Protein AF-A0A353B913-F1 (afdb_monomer)

Mean predicted aligned error: 11.04 Å

Foldseek 3Di:
DDDPPPPPPPPPPFQQWKWKDWVVQIDIDRHNAQLVVNLVSVCVLCVVVLCLLLDPVDDLVNSLVVLVVSCVVPTHQWMAMDRPDPPDRVRHIGGPVVSSVVNSVVSNVVSVVCVVVVHRPDPDDPPPPPPPPDDDDDD

Sequence (139 aa):
MRAANRITHYTEDKMPKFYASCGSQNLVVAADTAEQAAMRLIDELLAAHVWIYEDALLRDQDRRDHLILEALMHLDTTVSVSERGNGHYEAGLFGVPELLDHWHRLMSAVSKALSSAGLPNDRALPDANDVSQQPPEPR

Solvent-accessible surface area (backbone atoms only — not comparable to full-atom values): 8482 Å² total; per-residue (Å²): 139,80,85,80,81,77,74,77,78,77,67,83,71,75,54,50,57,33,24,23,34,30,74,94,46,75,42,78,40,69,28,93,43,51,66,54,32,44,49,50,46,52,50,63,74,45,54,88,57,54,64,56,68,67,42,85,86,54,50,74,65,57,46,50,51,51,52,52,54,50,39,72,75,73,43,45,74,42,33,32,18,9,70,88,40,81,97,47,46,89,56,34,77,43,53,37,69,61,49,49,53,51,51,51,53,50,51,56,49,50,43,51,51,33,54,75,68,73,42,81,80,74,80,72,70,79,66,88,73,80,68,83,72,77,78,84,79,87,131

pLDDT: mean 83.28, std 19.43, range [37.34, 98.12]

Structure (mmCIF, N/CA/C/O backbone):
data_AF-A0A353B913-F1
#
_entry.id   AF-A0A353B913-F1
#
loop_
_atom_site.group_PDB
_atom_site.id
_atom_site.type_symbol
_atom_site.label_atom_id
_atom_site.label_alt_id
_atom_site.label_comp_id
_atom_site.label_asym_id
_atom_site.label_entity_id
_atom_site.label_seq_id
_atom_site.pdbx_PDB_ins_code
_atom_site.Cartn_x
_atom_site.Cartn_y
_atom_site.Cartn_z
_atom_site.occupancy
_atom_site.B_iso_or_equiv
_atom_site.auth_seq_id
_atom_site.auth_comp_id
_atom_site.auth_asym_id
_atom_site.auth_atom_id
_atom_site.pdbx_PDB_model_num
ATOM 1 N N . MET A 1 1 ? 13.189 -40.498 39.136 1.00 40.12 1 MET A N 1
ATOM 2 C CA . MET A 1 1 ? 13.612 -39.655 37.996 1.00 40.12 1 MET A CA 1
ATOM 3 C C . MET A 1 1 ? 12.509 -39.683 36.943 1.00 40.12 1 MET A C 1
ATOM 5 O O . MET A 1 1 ? 12.429 -40.633 36.182 1.00 40.12 1 MET A O 1
ATOM 9 N N . ARG A 1 2 ? 11.584 -38.715 36.977 1.00 37.34 2 ARG A N 1
ATOM 10 C CA . ARG A 1 2 ? 10.532 -38.546 35.961 1.00 37.34 2 ARG A CA 1
ATOM 11 C C . ARG A 1 2 ? 10.931 -37.359 35.093 1.00 37.34 2 ARG A C 1
ATOM 13 O O . ARG A 1 2 ? 11.023 -36.248 35.605 1.00 37.34 2 ARG A O 1
ATOM 20 N N . ALA A 1 3 ? 11.203 -37.614 33.818 1.00 40.12 3 ALA A N 1
ATOM 21 C CA . ALA A 1 3 ? 11.357 -36.568 32.821 1.00 40.12 3 ALA A CA 1
ATOM 22 C C . ALA A 1 3 ? 9.982 -35.924 32.602 1.00 40.12 3 ALA A C 1
ATOM 24 O O . ALA A 1 3 ? 9.033 -36.591 32.188 1.00 40.12 3 ALA A O 1
ATOM 25 N N . ALA A 1 4 ? 9.858 -34.649 32.964 1.00 42.75 4 ALA A N 1
ATOM 26 C CA . ALA A 1 4 ? 8.672 -33.858 32.690 1.00 42.75 4 ALA A CA 1
ATOM 27 C C . ALA A 1 4 ? 8.640 -33.555 31.189 1.00 42.75 4 ALA A C 1
ATOM 29 O O . ALA A 1 4 ? 9.419 -32.749 30.685 1.00 42.75 4 ALA A O 1
ATOM 30 N N . ASN A 1 5 ? 7.747 -34.244 30.486 1.00 42.03 5 ASN A N 1
ATOM 31 C CA . ASN A 1 5 ? 7.407 -33.966 29.103 1.00 42.03 5 ASN A CA 1
ATOM 32 C C . ASN A 1 5 ? 6.629 -32.640 29.074 1.00 42.03 5 ASN A C 1
ATOM 34 O O . ASN A 1 5 ? 5.424 -32.612 29.326 1.00 42.03 5 ASN A O 1
ATOM 38 N N . ARG A 1 6 ? 7.332 -31.521 28.872 1.00 41.78 6 ARG A N 1
ATOM 39 C CA . ARG A 1 6 ? 6.704 -30.213 28.668 1.00 41.78 6 ARG A CA 1
ATOM 40 C C . ARG A 1 6 ? 6.207 -30.178 27.227 1.00 41.78 6 ARG A C 1
ATOM 42 O O . ARG A 1 6 ? 6.929 -29.777 26.324 1.00 41.78 6 ARG A O 1
ATOM 49 N N . ILE A 1 7 ? 4.984 -30.658 27.034 1.00 49.31 7 ILE A N 1
ATOM 50 C CA . ILE A 1 7 ? 4.221 -30.445 25.808 1.00 49.31 7 ILE A CA 1
ATOM 51 C C . ILE A 1 7 ? 4.005 -28.934 25.716 1.00 49.31 7 ILE A C 1
ATOM 53 O O . ILE A 1 7 ? 3.250 -28.355 26.496 1.00 49.31 7 ILE A O 1
ATOM 57 N N . THR A 1 8 ? 4.739 -28.282 24.819 1.00 46.44 8 THR A N 1
ATOM 58 C CA . THR A 1 8 ? 4.452 -26.913 24.404 1.00 46.44 8 THR A CA 1
ATOM 59 C C . THR A 1 8 ? 3.077 -26.956 23.754 1.00 46.44 8 THR A C 1
ATOM 61 O O . THR A 1 8 ? 2.929 -27.455 22.641 1.00 46.44 8 THR A O 1
ATOM 64 N N . HIS A 1 9 ? 2.052 -26.512 24.479 1.00 44.12 9 HIS A N 1
ATOM 65 C CA . HIS A 1 9 ? 0.783 -26.156 23.868 1.00 44.12 9 HIS A CA 1
ATOM 66 C C . HIS A 1 9 ? 1.096 -25.063 22.845 1.00 44.12 9 HIS A C 1
ATOM 68 O O . HIS A 1 9 ? 1.373 -23.927 23.220 1.00 44.12 9 HIS A O 1
ATOM 74 N N . TYR A 1 10 ? 1.134 -25.434 21.565 1.00 45.62 10 TYR A N 1
ATOM 75 C CA . TYR A 1 10 ? 1.019 -24.492 20.464 1.00 45.62 10 TYR A CA 1
ATOM 76 C C . TYR A 1 10 ? -0.399 -23.942 20.599 1.00 45.62 10 TYR A C 1
ATOM 78 O O . TYR A 1 10 ? -1.372 -24.595 20.225 1.00 45.62 10 TYR A O 1
ATOM 86 N N . THR A 1 11 ? -0.544 -22.811 21.281 1.00 52.41 11 THR A N 1
ATOM 87 C CA . THR A 1 11 ? -1.727 -21.984 21.099 1.00 52.41 11 THR A CA 1
ATOM 88 C C . THR A 1 11 ? -1.817 -21.739 19.599 1.00 52.41 11 THR A C 1
ATOM 90 O O . THR A 1 11 ? -0.873 -21.223 19.004 1.00 52.41 11 THR A O 1
ATOM 93 N N . GLU A 1 12 ? -2.923 -22.140 18.972 1.00 51.94 12 GLU A N 1
ATOM 94 C CA . GLU A 1 12 ? -3.447 -21.383 17.839 1.00 51.94 12 GLU A CA 1
ATOM 95 C C . GLU A 1 12 ? -3.633 -19.959 18.362 1.00 51.94 12 GLU A C 1
ATOM 97 O O . GLU A 1 12 ? -4.674 -19.607 18.918 1.00 51.94 12 GLU A O 1
ATOM 102 N N . ASP A 1 13 ? -2.550 -19.188 18.321 1.00 56.69 13 ASP A N 1
ATOM 103 C CA . ASP A 1 13 ? -2.534 -17.784 18.662 1.00 56.69 13 ASP A CA 1
ATOM 104 C C . ASP A 1 13 ? -3.367 -17.136 17.562 1.00 56.69 13 ASP A C 1
ATOM 106 O O . ASP A 1 13 ? -2.937 -17.003 16.415 1.00 56.69 13 ASP A O 1
ATOM 110 N N . LYS A 1 14 ? -4.655 -16.930 17.855 1.00 72.06 14 LYS A N 1
ATOM 111 C CA . LYS A 1 14 ? -5.595 -16.325 16.919 1.00 72.06 14 LYS A CA 1
ATOM 112 C C . LYS A 1 14 ? -5.081 -14.921 16.652 1.00 72.06 14 LYS A C 1
ATOM 114 O O . LYS A 1 14 ? -5.311 -14.030 17.467 1.00 72.06 14 LYS A O 1
ATOM 119 N N . MET A 1 15 ? -4.398 -14.756 15.521 1.00 82.12 15 MET A N 1
ATOM 120 C CA . MET A 1 15 ? -3.959 -13.454 15.036 1.00 82.12 15 MET A CA 1
ATOM 121 C C . MET A 1 15 ? -5.123 -12.459 15.166 1.00 82.12 15 MET A C 1
ATOM 123 O O . MET A 1 15 ? -6.246 -12.786 14.746 1.00 82.12 15 MET A O 1
ATOM 127 N N . PRO A 1 16 ? -4.901 -11.289 15.789 1.00 90.62 16 PRO A N 1
ATOM 128 C CA . PRO A 1 16 ? -5.959 -10.324 16.007 1.00 90.62 16 PRO A CA 1
ATOM 129 C C . PRO A 1 16 ? -6.594 -9.897 14.684 1.00 90.62 16 PRO A C 1
ATOM 131 O O . PRO A 1 16 ? -5.954 -9.798 13.636 1.00 90.62 16 PRO A O 1
ATOM 134 N N . LYS A 1 17 ? -7.908 -9.681 14.739 1.00 94.69 17 LYS A N 1
ATOM 135 C CA . LYS A 1 17 ? -8.698 -9.230 13.599 1.00 94.69 17 LYS A CA 1
ATOM 136 C C . LYS A 1 17 ? -8.663 -7.707 13.548 1.00 94.69 17 LYS A C 1
ATOM 138 O O . LYS A 1 17 ? -9.097 -7.057 14.495 1.00 94.69 17 LYS A O 1
ATOM 143 N N . PHE A 1 18 ? -8.240 -7.168 12.415 1.00 96.94 18 PHE A N 1
ATOM 144 C CA . PHE A 1 18 ? -8.213 -5.742 12.135 1.00 96.94 18 PHE A CA 1
ATOM 145 C C . PHE A 1 18 ? -9.172 -5.370 11.007 1.00 96.94 18 PHE A C 1
ATOM 147 O O . PHE A 1 18 ? -9.489 -6.166 10.120 1.00 96.94 18 PHE A O 1
ATOM 154 N N . TYR A 1 19 ? -9.602 -4.120 11.054 1.00 97.38 19 TYR A N 1
ATOM 155 C CA . TYR A 1 19 ? -10.411 -3.427 10.070 1.00 97.38 19 TYR A CA 1
ATOM 156 C C . TYR A 1 19 ? -9.570 -2.258 9.560 1.00 97.38 19 TYR A C 1
ATOM 158 O O . TYR A 1 19 ? -9.347 -1.300 10.300 1.00 97.38 19 TYR A O 1
ATOM 166 N N . ALA A 1 20 ? -9.050 -2.366 8.342 1.00 97.12 20 ALA A N 1
ATOM 167 C CA . ALA A 1 20 ? -8.242 -1.338 7.700 1.00 97.12 20 ALA A CA 1
ATOM 168 C C . ALA A 1 20 ? -9.077 -0.615 6.640 1.00 97.12 20 ALA A C 1
ATOM 170 O O . ALA A 1 20 ? -9.776 -1.261 5.858 1.00 97.12 20 ALA A O 1
ATOM 171 N N . SER A 1 21 ? -8.997 0.711 6.590 1.00 97.00 21 SER A N 1
ATOM 172 C CA . SER A 1 21 ? -9.732 1.513 5.613 1.00 97.00 21 SER A CA 1
ATOM 173 C C . SER A 1 21 ? -8.920 2.686 5.082 1.00 97.00 21 SER A C 1
ATOM 175 O O . SER A 1 21 ? -8.145 3.296 5.815 1.00 97.00 21 SER A O 1
ATOM 177 N N . CYS A 1 22 ? -9.127 3.012 3.808 1.00 96.06 22 CYS A N 1
ATOM 178 C CA . CYS A 1 22 ? -8.519 4.140 3.107 1.00 96.06 22 CYS A CA 1
ATOM 179 C C . CYS A 1 22 ? -9.563 4.722 2.145 1.00 96.06 22 CYS A C 1
ATOM 181 O O . CYS A 1 22 ? -9.909 4.088 1.147 1.00 96.06 22 CYS A O 1
ATOM 183 N N . GLY A 1 23 ? -10.137 5.881 2.476 1.00 90.88 23 GLY A N 1
ATOM 184 C CA . GLY A 1 23 ? -11.286 6.428 1.752 1.00 90.88 23 GLY A CA 1
ATOM 185 C C . GLY A 1 23 ? -12.461 5.450 1.698 1.00 90.88 23 GLY A C 1
ATOM 186 O O . GLY A 1 23 ? -12.988 5.022 2.726 1.00 90.88 23 GLY A O 1
ATOM 187 N N . SER A 1 24 ? -12.881 5.083 0.487 1.00 91.50 24 SER A N 1
ATOM 188 C CA . SER A 1 24 ? -13.951 4.103 0.251 1.00 91.50 24 SER A CA 1
ATOM 189 C C . SER A 1 24 ? -13.491 2.642 0.341 1.00 91.50 24 SER A C 1
ATOM 191 O O . SER A 1 24 ? -14.332 1.739 0.383 1.00 91.50 24 SER A O 1
ATOM 193 N N . GLN A 1 25 ? -12.180 2.394 0.395 1.00 94.31 25 GLN A N 1
ATOM 194 C CA . GLN A 1 25 ? -11.596 1.056 0.415 1.00 94.31 25 GLN A CA 1
ATOM 195 C C . GLN A 1 25 ? -11.557 0.501 1.835 1.00 94.31 25 GLN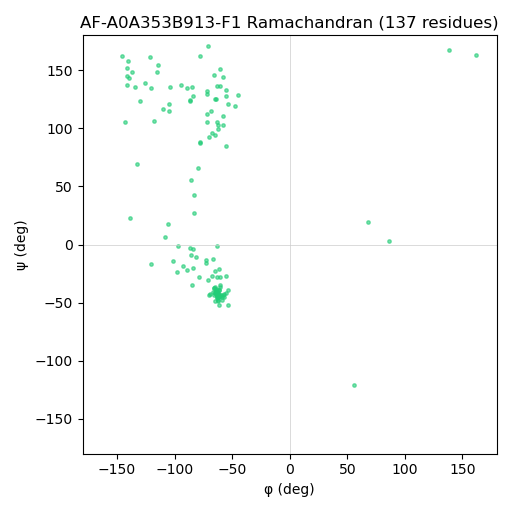 A C 1
ATOM 197 O O . GLN A 1 25 ? -11.185 1.204 2.775 1.00 94.31 25 GLN A O 1
ATOM 202 N N . ASN A 1 26 ? -11.935 -0.767 1.999 1.00 95.81 26 ASN A N 1
ATOM 203 C CA . ASN A 1 26 ? -11.997 -1.428 3.299 1.00 95.81 26 ASN A CA 1
ATOM 204 C C . ASN A 1 26 ? -11.512 -2.874 3.191 1.00 95.81 26 ASN A C 1
ATOM 206 O O . ASN A 1 26 ? -11.918 -3.600 2.287 1.00 95.81 26 ASN A O 1
ATOM 210 N N . LEU A 1 27 ? -10.717 -3.310 4.164 1.00 96.19 27 LEU A N 1
ATOM 211 C CA . LEU A 1 27 ? -10.234 -4.678 4.286 1.00 96.19 27 LEU A CA 1
ATOM 212 C C . LEU A 1 27 ? -10.376 -5.152 5.731 1.00 96.19 27 LEU A C 1
ATOM 214 O O . LEU A 1 27 ? -10.022 -4.452 6.678 1.00 96.19 27 LEU A O 1
ATOM 218 N N . VAL A 1 28 ? -10.862 -6.378 5.893 1.00 96.62 28 VAL A N 1
ATOM 219 C CA . VAL A 1 28 ? -10.906 -7.064 7.183 1.00 96.62 28 VAL A CA 1
ATOM 220 C C . VAL A 1 28 ? -9.890 -8.192 7.149 1.00 96.62 28 VAL A C 1
ATOM 222 O O . VAL A 1 28 ? -10.031 -9.120 6.356 1.00 96.62 28 VAL A O 1
ATOM 225 N N . VAL A 1 29 ? -8.870 -8.119 7.999 1.00 95.44 29 VAL A N 1
ATOM 226 C CA . VAL A 1 29 ? -7.695 -8.993 7.912 1.00 95.44 29 VAL A CA 1
ATOM 227 C C . VAL A 1 29 ? -7.240 -9.452 9.291 1.00 95.44 29 VAL A C 1
ATOM 229 O O . VAL A 1 29 ? -7.315 -8.703 10.262 1.00 95.44 29 VAL A O 1
ATOM 232 N N . ALA A 1 30 ? -6.785 -10.699 9.385 1.00 95.00 30 ALA A N 1
ATOM 233 C CA . ALA A 1 30 ? -6.053 -11.178 10.550 1.00 95.00 30 ALA A CA 1
ATOM 234 C C . ALA A 1 30 ? -4.566 -10.843 10.364 1.00 95.00 30 ALA A C 1
ATOM 236 O O . ALA A 1 30 ? -3.978 -11.212 9.347 1.00 95.00 30 ALA A O 1
ATOM 237 N N . ALA A 1 31 ? -3.979 -10.119 11.311 1.00 94.88 31 ALA A N 1
ATOM 238 C CA . ALA A 1 31 ? -2.584 -9.687 11.256 1.00 94.88 31 ALA A CA 1
ATOM 239 C C . ALA A 1 31 ? -1.986 -9.661 12.666 1.00 94.88 31 ALA A C 1
ATOM 241 O O . ALA A 1 31 ? -2.734 -9.647 13.637 1.00 94.88 31 ALA A O 1
ATOM 242 N N . ASP A 1 32 ? -0.660 -9.640 12.793 1.00 94.25 32 ASP A N 1
ATOM 243 C CA . ASP A 1 32 ? -0.019 -9.560 14.114 1.00 94.25 32 ASP A CA 1
ATOM 244 C C . ASP A 1 32 ? -0.044 -8.128 14.661 1.00 94.25 32 ASP A C 1
ATOM 246 O O . ASP A 1 32 ? -0.042 -7.910 15.872 1.00 94.25 32 ASP A O 1
ATOM 250 N N . THR A 1 33 ? -0.057 -7.135 13.765 1.00 95.81 33 THR A N 1
ATOM 251 C CA . THR A 1 33 ? -0.034 -5.711 14.112 1.00 95.81 33 THR A CA 1
ATOM 252 C C . THR A 1 33 ? -0.945 -4.887 13.202 1.00 95.81 33 THR A C 1
ATOM 254 O O . THR A 1 33 ? -1.226 -5.260 12.060 1.00 95.81 33 THR A O 1
ATOM 257 N N . ALA A 1 34 ? -1.351 -3.710 13.684 1.00 96.44 34 ALA A N 1
ATOM 258 C CA . ALA A 1 34 ? -2.113 -2.747 12.892 1.00 96.44 34 ALA A CA 1
ATOM 259 C C . ALA A 1 34 ? -1.345 -2.275 11.642 1.00 96.44 34 ALA A C 1
ATOM 261 O O . ALA A 1 34 ? -1.943 -2.084 10.587 1.00 96.44 34 ALA A O 1
ATOM 262 N N . GLU A 1 35 ? -0.017 -2.148 11.731 1.00 97.00 35 GLU A N 1
ATOM 263 C CA . GLU A 1 35 ? 0.831 -1.789 10.587 1.00 97.00 35 GLU A CA 1
ATOM 264 C C . GLU A 1 35 ? 0.807 -2.875 9.505 1.00 97.00 35 GLU A C 1
ATOM 266 O O . GLU A 1 35 ? 0.677 -2.564 8.322 1.00 97.00 35 GLU A O 1
ATOM 271 N N . GLN A 1 36 ? 0.860 -4.155 9.891 1.00 97.19 36 GLN A N 1
ATOM 272 C CA . GLN A 1 36 ? 0.704 -5.255 8.937 1.00 97.19 36 GLN A CA 1
ATOM 273 C C . GLN A 1 36 ? -0.685 -5.242 8.289 1.00 97.19 36 GLN A C 1
ATOM 275 O O . GLN A 1 36 ? -0.792 -5.479 7.088 1.00 97.19 36 GLN A O 1
ATOM 280 N N . ALA A 1 37 ? -1.743 -4.943 9.049 1.00 97.44 37 ALA A N 1
ATOM 281 C CA . ALA A 1 37 ? -3.088 -4.805 8.495 1.00 97.44 37 ALA A CA 1
ATOM 282 C C . ALA A 1 37 ? -3.180 -3.643 7.488 1.00 97.44 37 ALA A C 1
ATOM 284 O O . ALA A 1 37 ? -3.765 -3.807 6.417 1.00 97.44 37 ALA A O 1
ATOM 285 N N . ALA A 1 38 ? -2.551 -2.501 7.786 1.00 97.88 38 ALA A N 1
ATOM 286 C CA . ALA A 1 38 ? -2.465 -1.371 6.863 1.00 97.88 38 ALA A CA 1
ATOM 287 C C . ALA A 1 38 ? -1.682 -1.730 5.591 1.00 97.88 38 ALA A C 1
ATOM 289 O O . ALA A 1 38 ? -2.150 -1.474 4.484 1.00 97.88 38 ALA A O 1
ATOM 290 N N . MET A 1 39 ? -0.529 -2.391 5.734 1.00 98.12 39 MET A N 1
ATOM 291 C CA . MET A 1 39 ? 0.269 -2.868 4.602 1.00 98.12 39 MET A CA 1
ATOM 292 C C . MET A 1 39 ? -0.505 -3.870 3.739 1.00 98.12 39 MET A C 1
ATOM 294 O O . MET A 1 39 ? -0.396 -3.837 2.519 1.00 98.12 39 MET A O 1
ATOM 298 N N . ARG A 1 40 ? -1.325 -4.736 4.348 1.00 97.62 40 ARG A N 1
ATOM 299 C CA . ARG A 1 40 ? -2.187 -5.678 3.619 1.00 97.62 40 ARG A CA 1
ATOM 300 C C . ARG A 1 40 ? -3.275 -4.989 2.810 1.00 97.62 40 ARG A C 1
ATOM 302 O O . ARG A 1 40 ? -3.555 -5.439 1.708 1.00 97.62 40 ARG A O 1
ATOM 309 N N . LEU A 1 41 ? -3.855 -3.904 3.323 1.00 97.50 41 LEU A N 1
ATOM 310 C CA . LEU A 1 41 ? -4.781 -3.091 2.534 1.00 97.50 41 LEU A CA 1
ATOM 311 C C . LEU A 1 41 ? -4.070 -2.492 1.313 1.00 97.50 41 LEU A C 1
ATOM 313 O O . LEU A 1 41 ? -4.605 -2.558 0.213 1.00 97.50 41 LEU A O 1
ATOM 317 N N . ILE A 1 42 ? -2.864 -1.946 1.491 1.00 97.88 42 ILE A N 1
ATOM 318 C CA . ILE A 1 42 ? -2.077 -1.384 0.383 1.00 97.88 42 ILE A CA 1
ATOM 319 C C . ILE A 1 42 ? -1.698 -2.457 -0.643 1.00 97.88 42 ILE A C 1
ATOM 321 O O . ILE A 1 42 ? -1.825 -2.213 -1.838 1.00 97.88 42 ILE A O 1
ATOM 325 N N . ASP A 1 43 ? -1.295 -3.646 -0.192 1.00 96.88 43 ASP A N 1
ATOM 326 C CA . ASP A 1 43 ? -0.982 -4.776 -1.072 1.00 96.88 43 ASP A CA 1
ATOM 327 C C . ASP A 1 43 ? -2.181 -5.185 -1.936 1.00 96.88 43 ASP A C 1
ATOM 329 O O . ASP A 1 43 ? -2.035 -5.340 -3.145 1.00 96.88 43 ASP A O 1
ATOM 333 N N . GLU A 1 44 ? -3.377 -5.275 -1.346 1.00 96.06 44 GLU A N 1
ATOM 334 C CA . GLU A 1 44 ? -4.608 -5.602 -2.075 1.00 96.06 44 GLU A CA 1
ATOM 335 C C . GLU A 1 44 ? -4.949 -4.532 -3.124 1.00 96.06 44 GLU A C 1
ATOM 337 O O . GLU A 1 44 ? -5.277 -4.850 -4.266 1.00 96.06 44 GLU A O 1
ATOM 342 N N . LEU A 1 45 ? -4.828 -3.252 -2.760 1.00 95.19 45 LEU A N 1
ATOM 343 C CA . LEU A 1 45 ? -5.158 -2.136 -3.650 1.00 95.19 45 LEU A CA 1
ATOM 344 C C . LEU A 1 45 ? -4.153 -1.974 -4.797 1.00 95.19 45 LEU A C 1
ATOM 346 O O . LEU A 1 45 ? -4.534 -1.553 -5.887 1.00 95.19 45 LEU A O 1
ATOM 350 N N . LEU A 1 46 ? -2.886 -2.328 -4.575 1.00 95.69 46 LEU A N 1
ATOM 351 C CA . LEU A 1 46 ? -1.8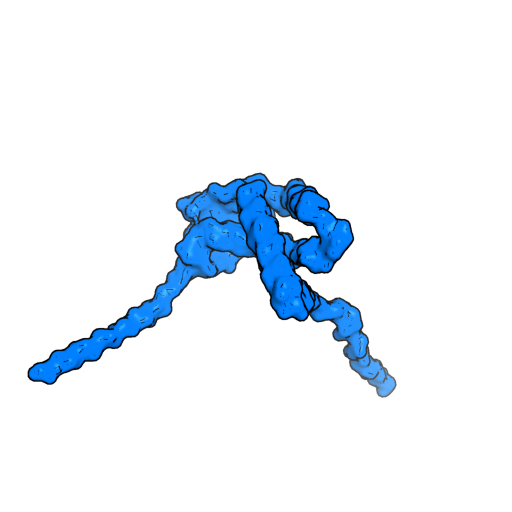23 -2.223 -5.577 1.00 95.69 46 LEU A CA 1
ATOM 35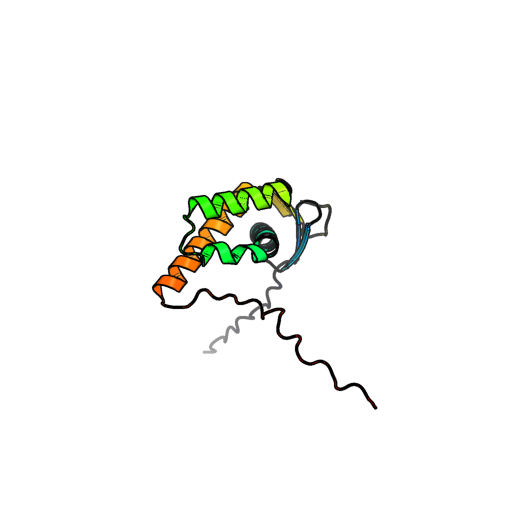2 C C . LEU A 1 46 ? -1.548 -3.534 -6.323 1.00 95.69 46 LEU A C 1
ATOM 354 O O . LEU A 1 46 ? -0.722 -3.548 -7.238 1.00 95.69 46 LEU A O 1
ATOM 358 N N . ALA A 1 47 ? -2.252 -4.622 -5.996 1.00 93.81 47 ALA A N 1
ATOM 359 C CA . ALA A 1 47 ? -2.071 -5.932 -6.622 1.00 93.81 47 ALA A CA 1
ATOM 360 C C . ALA A 1 47 ? -2.184 -5.873 -8.156 1.00 93.81 47 ALA A C 1
ATOM 362 O O . ALA A 1 47 ? -1.389 -6.490 -8.867 1.00 93.81 47 ALA A O 1
ATOM 363 N N . ALA A 1 48 ? -3.114 -5.063 -8.673 1.00 92.38 48 ALA A N 1
ATOM 364 C CA . ALA A 1 48 ? -3.317 -4.856 -10.108 1.00 92.38 48 ALA A CA 1
ATOM 365 C C . ALA A 1 48 ? -2.144 -4.147 -10.814 1.00 92.38 48 ALA A C 1
ATOM 367 O O . ALA A 1 48 ? -2.085 -4.137 -12.041 1.00 92.38 48 ALA A O 1
ATOM 368 N N . HIS A 1 49 ? -1.202 -3.571 -10.064 1.00 94.69 49 HIS A N 1
ATOM 369 C CA . HIS A 1 49 ? -0.042 -2.844 -10.585 1.00 94.69 49 HIS A CA 1
ATOM 370 C C . HIS A 1 49 ? 1.276 -3.599 -10.390 1.00 94.69 49 HIS A C 1
ATOM 372 O O . HIS A 1 49 ? 2.335 -3.065 -10.704 1.00 94.69 49 HIS A O 1
ATOM 378 N N . VAL A 1 50 ? 1.248 -4.849 -9.913 1.00 93.62 50 VAL A N 1
ATOM 379 C CA . VAL A 1 50 ? 2.464 -5.659 -9.713 1.00 93.62 50 VAL A CA 1
ATOM 380 C C . VAL A 1 50 ? 3.235 -5.895 -11.021 1.00 93.62 50 VAL A C 1
ATOM 382 O O . VAL A 1 50 ? 4.464 -5.974 -10.994 1.00 93.62 50 VAL A O 1
ATOM 385 N N . TRP A 1 51 ? 2.551 -5.901 -12.168 1.00 91.81 51 TRP A N 1
ATOM 386 C CA . TRP A 1 51 ? 3.155 -6.092 -13.494 1.00 91.81 51 TRP A CA 1
ATOM 387 C C . TRP A 1 51 ? 4.289 -5.098 -13.809 1.00 91.81 51 TRP A C 1
ATOM 389 O O . TRP A 1 51 ? 5.221 -5.434 -14.540 1.00 91.81 51 TRP A O 1
ATOM 399 N N . ILE A 1 52 ? 4.283 -3.892 -13.220 1.00 94.75 52 ILE A N 1
ATOM 400 C CA . ILE A 1 52 ? 5.330 -2.880 -13.459 1.00 94.75 52 ILE A CA 1
ATOM 401 C C . ILE A 1 52 ? 6.724 -3.360 -13.021 1.00 94.75 52 ILE A C 1
ATOM 403 O O . ILE A 1 52 ? 7.740 -2.825 -13.468 1.00 94.75 52 ILE A O 1
ATOM 407 N N . TYR A 1 53 ? 6.790 -4.357 -12.131 1.00 93.69 53 TYR A N 1
ATOM 408 C CA . TYR A 1 53 ? 8.034 -4.950 -11.636 1.00 93.69 53 TYR A CA 1
ATOM 409 C C . TYR A 1 53 ? 8.591 -6.060 -12.527 1.00 93.69 53 TYR A C 1
ATOM 411 O O . TYR A 1 53 ? 9.711 -6.525 -12.288 1.00 93.69 53 TYR A O 1
ATOM 419 N N . GLU A 1 54 ? 7.820 -6.483 -13.523 1.00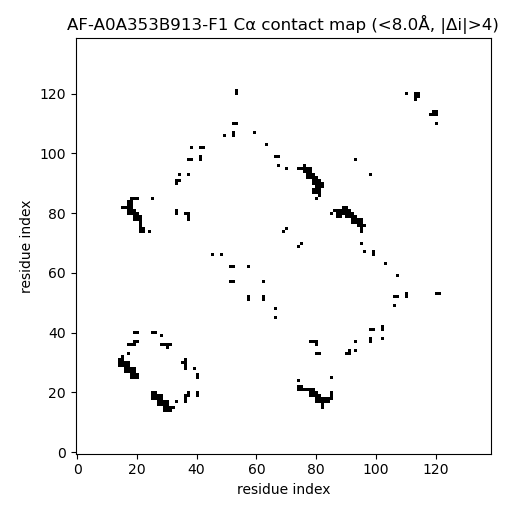 87.75 54 GLU A N 1
ATOM 420 C CA . GLU A 1 54 ? 8.193 -7.471 -14.534 1.00 87.75 54 GLU A CA 1
ATOM 421 C C . GLU A 1 54 ? 8.663 -6.786 -15.824 1.00 87.75 54 GLU A C 1
ATOM 423 O O . GLU A 1 54 ? 9.461 -7.344 -16.576 1.00 87.75 54 GLU A O 1
ATOM 428 N N . ASP A 1 55 ? 8.237 -5.541 -16.045 1.00 89.12 55 ASP A N 1
ATOM 429 C CA . ASP A 1 55 ? 8.650 -4.747 -17.195 1.00 89.12 55 ASP A CA 1
ATOM 430 C C . ASP A 1 55 ? 10.118 -4.295 -17.072 1.00 89.12 55 ASP A C 1
ATOM 432 O O . ASP A 1 55 ? 10.489 -3.476 -16.219 1.00 89.12 55 ASP A O 1
ATOM 436 N N . ALA A 1 56 ? 10.964 -4.836 -17.952 1.00 86.31 56 ALA A N 1
ATOM 437 C CA . ALA A 1 56 ? 12.390 -4.528 -18.039 1.00 86.31 56 ALA A CA 1
ATOM 438 C C . ALA A 1 56 ? 12.690 -3.136 -18.628 1.00 86.31 56 ALA A C 1
ATOM 440 O O . ALA A 1 56 ? 13.820 -2.658 -18.504 1.00 86.31 56 ALA A O 1
ATOM 441 N N . LEU A 1 57 ? 11.715 -2.492 -19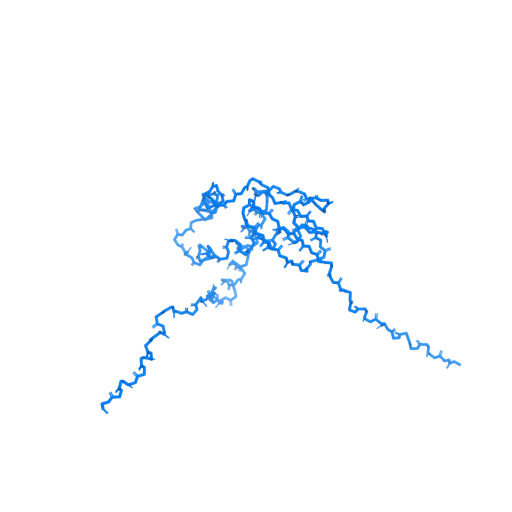.278 1.00 91.31 57 LEU A N 1
ATOM 442 C CA . LEU A 1 57 ? 11.859 -1.157 -19.861 1.00 91.31 57 LEU A CA 1
ATOM 443 C C . LEU A 1 57 ? 11.623 -0.044 -18.835 1.00 91.31 57 LEU A C 1
ATOM 445 O O . LEU A 1 57 ? 12.082 1.081 -19.042 1.00 91.31 57 LEU A O 1
ATOM 449 N N . LEU A 1 58 ? 10.948 -0.348 -17.724 1.00 93.31 58 LEU A N 1
ATOM 450 C CA . LEU A 1 58 ? 10.688 0.613 -16.657 1.00 93.31 58 LEU A CA 1
ATOM 451 C C . LEU A 1 58 ? 11.873 0.719 -15.697 1.00 93.31 58 LEU A C 1
ATOM 453 O O . LEU A 1 58 ? 12.339 -0.272 -15.124 1.00 93.31 58 LEU A O 1
ATOM 457 N N . ARG A 1 59 ? 12.332 1.951 -15.458 1.00 94.75 59 ARG A N 1
ATOM 458 C CA . ARG A 1 59 ? 13.305 2.230 -14.397 1.00 94.75 59 ARG A CA 1
ATOM 459 C C . ARG A 1 59 ? 12.594 2.253 -13.046 1.00 94.75 59 ARG A C 1
ATOM 461 O O . ARG A 1 59 ? 11.386 2.444 -12.955 1.00 94.75 59 ARG A O 1
ATOM 468 N N . ASP A 1 60 ? 13.376 2.135 -11.978 1.00 93.75 60 ASP A N 1
ATOM 469 C CA . ASP A 1 60 ? 12.873 2.165 -10.597 1.00 93.75 60 ASP A CA 1
ATOM 470 C C . ASP A 1 60 ? 12.050 3.434 -10.300 1.00 93.75 60 ASP A C 1
ATOM 472 O O . ASP A 1 60 ? 10.959 3.350 -9.740 1.00 93.75 60 ASP A O 1
ATOM 476 N N . GLN A 1 61 ? 12.513 4.595 -10.782 1.00 95.50 61 GLN A N 1
ATOM 477 C CA . GLN A 1 61 ? 11.777 5.855 -10.651 1.00 95.50 61 GLN A CA 1
ATOM 478 C C . GLN A 1 61 ? 10.452 5.843 -11.426 1.00 95.50 61 GLN A C 1
ATOM 480 O O . GLN A 1 61 ? 9.452 6.296 -10.886 1.00 95.50 61 GLN A O 1
ATOM 485 N N . ASP A 1 62 ? 10.420 5.279 -12.639 1.00 97.06 62 ASP A N 1
ATOM 486 C CA . ASP A 1 62 ? 9.197 5.225 -13.452 1.00 97.06 62 ASP A CA 1
ATOM 487 C C . ASP A 1 62 ? 8.122 4.366 -12.751 1.00 97.06 62 ASP A C 1
ATOM 489 O O . ASP A 1 62 ? 6.950 4.732 -12.706 1.00 97.06 62 ASP A O 1
ATOM 493 N N . ARG A 1 63 ? 8.533 3.259 -12.111 1.00 96.69 63 ARG A N 1
ATOM 494 C CA . ARG A 1 63 ? 7.651 2.415 -11.282 1.00 96.69 63 ARG A CA 1
ATOM 495 C C . ARG A 1 63 ? 7.129 3.163 -10.059 1.00 96.69 63 ARG A C 1
ATOM 497 O O . ARG A 1 63 ? 5.957 3.038 -9.717 1.00 96.69 63 ARG A O 1
ATOM 504 N N . ARG A 1 64 ? 7.988 3.928 -9.380 1.00 96.38 64 ARG A N 1
ATOM 505 C CA . ARG A 1 64 ? 7.587 4.717 -8.207 1.00 96.38 64 ARG A CA 1
ATOM 506 C C . ARG A 1 64 ? 6.608 5.827 -8.588 1.00 96.38 64 ARG A C 1
ATOM 508 O O . ARG A 1 64 ? 5.602 5.993 -7.907 1.00 96.38 64 ARG A O 1
ATOM 515 N N . ASP A 1 65 ? 6.872 6.534 -9.683 1.00 96.81 65 ASP A N 1
ATOM 516 C CA . ASP A 1 65 ? 5.997 7.591 -10.195 1.00 96.81 65 ASP A CA 1
ATOM 517 C C . ASP A 1 65 ? 4.626 7.032 -10.589 1.00 96.81 65 ASP A C 1
ATOM 519 O O . ASP A 1 65 ? 3.606 7.620 -10.231 1.00 96.81 65 ASP A O 1
ATOM 523 N N . HIS A 1 66 ? 4.591 5.859 -11.237 1.00 96.31 66 HIS A N 1
ATOM 524 C CA . HIS A 1 66 ? 3.347 5.141 -11.532 1.00 96.31 66 HIS A CA 1
ATOM 525 C C . HIS A 1 66 ? 2.515 4.915 -10.263 1.00 96.31 66 HIS A C 1
ATOM 527 O O . HIS A 1 66 ? 1.356 5.315 -10.203 1.00 96.31 66 HIS A O 1
ATOM 533 N N . LEU A 1 67 ? 3.111 4.348 -9.210 1.00 96.75 67 LEU A N 1
ATOM 534 C CA . LEU A 1 67 ? 2.396 4.069 -7.959 1.00 96.75 67 LEU A CA 1
ATOM 535 C C . LEU A 1 6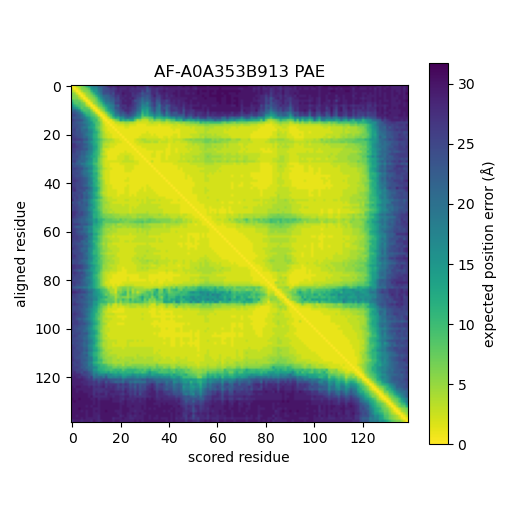7 ? 1.918 5.335 -7.240 1.00 96.75 67 LEU A C 1
ATOM 537 O O . LEU A 1 67 ? 0.835 5.339 -6.659 1.00 96.75 67 LEU A O 1
ATOM 541 N N . ILE A 1 68 ? 2.709 6.412 -7.275 1.00 95.88 68 ILE A N 1
ATOM 542 C CA . ILE A 1 68 ? 2.311 7.701 -6.698 1.00 95.88 68 ILE A CA 1
ATOM 543 C C . ILE A 1 68 ? 1.082 8.246 -7.427 1.00 95.88 68 ILE A C 1
ATOM 545 O O . ILE A 1 68 ? 0.147 8.708 -6.774 1.00 95.88 68 ILE A O 1
ATOM 549 N N . LEU A 1 69 ? 1.063 8.184 -8.761 1.00 96.38 69 LEU A N 1
ATOM 550 C CA . LEU A 1 69 ? -0.088 8.623 -9.547 1.00 96.38 69 LEU A CA 1
ATOM 551 C C . LEU A 1 69 ? -1.330 7.790 -9.227 1.00 96.38 69 LEU A C 1
ATOM 553 O O . LEU A 1 69 ? -2.388 8.364 -8.979 1.00 96.38 69 LEU A O 1
ATOM 557 N N . GLU A 1 70 ? -1.199 6.465 -9.156 1.00 95.12 70 GLU A N 1
ATOM 558 C CA . GLU A 1 70 ? -2.314 5.587 -8.789 1.00 95.12 70 GLU A CA 1
ATOM 559 C C . GLU A 1 70 ? -2.863 5.899 -7.396 1.00 95.12 70 GLU A C 1
ATOM 561 O O . GLU A 1 70 ? -4.077 6.004 -7.214 1.00 95.12 70 GLU A O 1
ATOM 566 N N . ALA A 1 71 ? -1.987 6.130 -6.419 1.00 94.12 71 ALA A N 1
ATOM 567 C CA . ALA A 1 71 ? -2.413 6.489 -5.076 1.00 94.12 71 ALA A CA 1
ATOM 568 C C . ALA A 1 71 ? -3.096 7.856 -5.014 1.00 94.12 71 ALA A C 1
ATOM 570 O O . ALA A 1 71 ? -4.116 7.983 -4.349 1.00 94.12 71 ALA A O 1
ATOM 571 N N . LEU A 1 72 ? -2.595 8.865 -5.731 1.00 94.69 72 LEU A N 1
ATOM 572 C CA . LEU A 1 72 ? -3.234 10.185 -5.782 1.00 94.69 72 LEU A CA 1
ATOM 573 C C . LEU A 1 72 ? -4.634 10.147 -6.410 1.00 94.69 72 LEU A C 1
ATOM 575 O O . LEU A 1 72 ? -5.462 11.000 -6.096 1.00 94.69 72 LEU A O 1
ATOM 579 N N . MET A 1 73 ? -4.887 9.196 -7.311 1.00 93.69 73 MET A N 1
ATOM 580 C CA . MET A 1 73 ? -6.184 9.043 -7.973 1.00 93.69 73 MET A CA 1
ATOM 581 C C . MET A 1 73 ? -7.179 8.213 -7.158 1.00 93.69 73 MET A C 1
ATOM 583 O O . MET A 1 73 ? -8.378 8.484 -7.217 1.00 93.69 73 MET A O 1
ATOM 587 N N . HIS A 1 74 ? -6.701 7.204 -6.426 1.00 92.50 74 HIS A N 1
ATOM 588 C CA . HIS A 1 74 ? -7.565 6.156 -5.874 1.00 92.50 74 HIS A CA 1
ATOM 589 C C . HIS A 1 74 ? -7.531 6.027 -4.348 1.00 92.50 74 HIS A C 1
ATOM 591 O O . HIS A 1 74 ? -8.430 5.399 -3.784 1.00 92.50 74 HIS A O 1
ATOM 597 N N . LEU A 1 75 ? -6.524 6.590 -3.678 1.00 94.88 75 LEU A N 1
ATOM 598 C CA . LEU A 1 75 ? -6.321 6.453 -2.239 1.00 94.88 75 LEU A CA 1
ATOM 599 C C . LEU A 1 75 ? -6.476 7.795 -1.524 1.00 94.88 75 LEU A C 1
ATOM 601 O O . LEU A 1 75 ? -6.119 8.855 -2.036 1.00 94.88 75 LEU A O 1
ATOM 605 N N . ASP A 1 76 ? -6.962 7.730 -0.288 1.00 95.56 76 ASP A N 1
ATOM 606 C CA . ASP A 1 76 ? -6.808 8.838 0.649 1.00 95.56 76 ASP A CA 1
ATOM 607 C C . ASP A 1 76 ? -5.345 8.955 1.104 1.00 95.56 76 ASP A C 1
ATOM 609 O O . ASP A 1 76 ? -4.512 8.081 0.881 1.00 95.56 76 ASP A O 1
ATOM 613 N N . THR A 1 77 ? -5.009 10.035 1.808 1.00 95.88 77 THR A N 1
ATOM 614 C CA . THR A 1 77 ? -3.642 10.262 2.309 1.00 95.88 77 THR A CA 1
ATOM 615 C C . THR A 1 77 ? -3.251 9.352 3.475 1.00 95.88 77 THR A C 1
ATOM 617 O O . THR A 1 77 ? -2.072 9.280 3.829 1.00 95.88 77 THR A O 1
ATOM 620 N N . THR A 1 78 ? -4.218 8.663 4.089 1.00 97.38 78 THR A N 1
ATOM 621 C CA . THR A 1 78 ? -3.995 7.819 5.268 1.00 97.38 78 THR A CA 1
ATOM 622 C C . THR A 1 78 ? -4.818 6.533 5.234 1.00 97.38 78 THR A C 1
ATOM 624 O O . THR A 1 78 ? -5.903 6.482 4.655 1.00 97.38 78 THR A O 1
ATOM 627 N N . VAL A 1 79 ? -4.292 5.502 5.892 1.00 97.44 79 VAL A N 1
ATOM 628 C CA . VAL A 1 79 ? -4.985 4.260 6.234 1.00 97.44 79 VAL A CA 1
ATOM 629 C C . VAL A 1 79 ? -5.314 4.288 7.722 1.00 97.44 79 VAL A C 1
ATOM 631 O O . VAL A 1 79 ? -4.409 4.379 8.555 1.00 97.44 79 VAL A O 1
ATOM 634 N N . SER A 1 80 ? -6.592 4.185 8.071 1.00 97.38 80 SER A N 1
ATOM 635 C CA . SER A 1 80 ? -7.036 4.005 9.455 1.00 97.38 80 SER A CA 1
ATOM 636 C C . SER A 1 80 ? -7.226 2.529 9.766 1.00 97.38 80 SER A C 1
ATOM 638 O O . SER A 1 80 ? -7.796 1.794 8.959 1.00 97.38 80 SER A O 1
ATOM 640 N N . VAL A 1 81 ? -6.782 2.102 10.946 1.00 97.19 81 VAL A N 1
ATOM 641 C CA . VAL A 1 81 ? -6.901 0.716 11.403 1.00 97.19 81 VAL A CA 1
ATOM 642 C C . VAL A 1 81 ? -7.599 0.663 12.756 1.00 97.19 81 VAL A C 1
ATOM 644 O O . VAL A 1 81 ? -7.328 1.460 13.657 1.00 97.19 81 VAL A O 1
ATOM 647 N N . SER A 1 82 ? -8.487 -0.313 12.901 1.00 95.62 82 SER A N 1
ATOM 648 C CA . SER A 1 82 ? -9.297 -0.551 14.093 1.00 95.62 82 SER A CA 1
ATOM 649 C C . SER A 1 82 ? -9.356 -2.040 14.419 1.00 95.62 82 SER A C 1
ATOM 651 O O . SER A 1 82 ? -9.323 -2.883 13.524 1.00 95.62 82 SER A O 1
ATOM 653 N N . GLU A 1 83 ? -9.463 -2.378 15.700 1.00 93.75 83 GLU A N 1
ATOM 654 C CA . GLU A 1 83 ? -9.738 -3.745 16.166 1.00 93.75 83 GLU A CA 1
ATOM 655 C C . GLU A 1 83 ? -11.245 -3.972 16.368 1.00 93.75 83 GLU A C 1
ATOM 657 O O . GLU A 1 83 ? -11.724 -5.108 16.422 1.00 93.75 83 GLU A O 1
ATOM 662 N N . ARG A 1 84 ? -12.020 -2.888 16.485 1.00 89.31 84 ARG A N 1
ATOM 663 C CA . ARG A 1 84 ? -13.431 -2.920 16.895 1.00 89.31 84 ARG A CA 1
ATOM 664 C C . ARG A 1 84 ? -14.420 -2.789 15.739 1.00 89.31 84 ARG A C 1
ATOM 666 O O . ARG A 1 84 ? -15.596 -3.090 15.929 1.00 89.31 84 ARG A O 1
ATOM 673 N N . GLY A 1 85 ? -13.965 -2.372 14.559 1.00 84.88 85 GLY A N 1
ATOM 674 C CA . GLY A 1 85 ? -14.794 -2.186 13.362 1.00 84.88 85 GLY A CA 1
ATOM 675 C C . GLY A 1 85 ? -14.468 -0.916 12.568 1.00 84.88 85 GLY A C 1
ATOM 676 O O . GLY A 1 85 ? -13.773 -0.026 13.059 1.00 84.88 85 GLY A O 1
ATOM 677 N N . ASN A 1 86 ? -14.993 -0.821 11.342 1.00 77.50 86 ASN A N 1
ATOM 678 C CA . ASN A 1 86 ? -14.805 0.340 10.460 1.00 77.50 86 ASN A CA 1
ATOM 679 C C . ASN A 1 86 ? -15.353 1.635 11.089 1.00 77.50 86 ASN A C 1
ATOM 681 O O . ASN A 1 86 ? -16.325 1.607 11.842 1.00 77.50 86 ASN A O 1
ATOM 685 N N . GLY A 1 87 ? -14.761 2.780 10.733 1.00 71.69 87 GLY A N 1
ATOM 686 C CA . GLY A 1 87 ? -15.147 4.098 11.266 1.00 71.69 87 GLY A CA 1
ATOM 687 C C . GLY A 1 87 ? -14.460 4.473 12.584 1.00 71.69 87 GLY A C 1
ATOM 688 O O . GLY A 1 87 ? -14.725 5.540 13.138 1.00 71.69 87 GLY A O 1
ATOM 689 N N . HIS A 1 88 ? -13.554 3.622 13.063 1.00 78.31 88 HIS A N 1
ATOM 690 C CA . HIS A 1 88 ? -12.669 3.884 14.192 1.00 78.31 88 HIS A CA 1
ATOM 691 C C . HIS A 1 88 ? -11.201 3.767 13.748 1.00 78.31 88 HIS A C 1
ATOM 693 O O . HIS A 1 88 ? -10.909 3.208 12.692 1.00 78.31 88 HIS A O 1
ATOM 699 N N . TYR A 1 89 ? -10.281 4.331 14.529 1.00 83.75 89 TYR A N 1
ATOM 700 C CA . TYR A 1 89 ? -8.845 4.391 14.213 1.00 83.75 89 TYR A CA 1
ATOM 701 C C . TYR A 1 89 ? -7.970 4.119 15.446 1.00 83.75 89 TYR A C 1
ATOM 703 O O . TYR A 1 89 ? -6.821 4.548 15.523 1.00 83.75 89 TYR A O 1
ATOM 711 N N . GLU A 1 90 ? -8.520 3.441 16.456 1.00 88.38 90 GLU A N 1
ATOM 712 C CA . GLU A 1 90 ? -7.859 3.235 17.746 1.00 88.38 90 GLU A CA 1
ATOM 713 C C . GLU A 1 90 ? -6.594 2.379 17.658 1.00 88.38 90 GLU A C 1
ATOM 715 O O . GLU A 1 90 ? -5.745 2.480 18.541 1.00 88.38 90 GLU A O 1
ATOM 720 N N . ALA A 1 91 ? -6.466 1.554 16.615 1.00 89.25 91 ALA A N 1
ATOM 721 C CA . ALA A 1 91 ? -5.306 0.691 16.425 1.00 89.25 91 ALA A CA 1
ATOM 722 C C . ALA A 1 91 ? -4.183 1.386 15.637 1.00 89.25 91 ALA A C 1
ATOM 724 O O . ALA A 1 91 ? -3.021 1.002 15.762 1.00 89.25 91 ALA A O 1
ATOM 725 N N . GLY A 1 92 ? -4.497 2.425 14.856 1.00 94.69 92 GLY A N 1
ATOM 726 C CA . GLY A 1 92 ? -3.487 3.257 14.211 1.00 94.69 92 GLY A CA 1
ATOM 727 C C . GLY A 1 92 ? -3.997 4.090 13.041 1.00 94.69 92 GLY A C 1
ATOM 728 O O . GLY A 1 92 ? -5.052 3.827 12.460 1.00 94.69 92 GLY A O 1
ATOM 729 N N . LEU A 1 93 ? -3.190 5.086 12.682 1.00 96.88 93 LEU A N 1
ATOM 730 C CA . LEU A 1 93 ? -3.324 5.873 11.464 1.00 96.88 93 LEU A CA 1
ATOM 731 C C . LEU A 1 93 ? -1.960 5.900 10.772 1.00 96.88 93 LEU A C 1
ATOM 733 O O . LEU A 1 93 ? -0.969 6.310 11.377 1.00 96.88 93 LEU A O 1
ATOM 737 N N . PHE A 1 94 ? -1.914 5.453 9.524 1.00 97.88 94 PHE A N 1
ATOM 738 C CA . PHE A 1 94 ? -0.680 5.274 8.764 1.00 97.88 94 PHE A CA 1
ATOM 739 C C . PHE A 1 94 ? -0.727 6.128 7.504 1.00 97.88 94 PHE A C 1
ATOM 741 O O . PHE A 1 94 ? -1.744 6.143 6.813 1.00 97.88 94 PHE A O 1
ATOM 748 N N . GLY A 1 95 ? 0.349 6.846 7.195 1.00 97.69 95 GLY A N 1
ATOM 749 C CA . GLY A 1 95 ? 0.425 7.622 5.962 1.00 97.69 95 GLY A CA 1
ATOM 750 C C . GLY A 1 95 ? 0.574 6.710 4.745 1.00 97.69 95 GLY A C 1
ATOM 751 O O . GLY A 1 95 ? 1.378 5.776 4.732 1.00 97.69 95 GLY A O 1
ATOM 752 N N . VAL A 1 96 ? -0.238 6.964 3.718 1.00 97.69 96 VAL A N 1
ATOM 753 C CA . VAL A 1 96 ? -0.151 6.235 2.448 1.00 97.69 96 VAL A CA 1
ATOM 754 C C . VAL A 1 96 ? 1.210 6.418 1.762 1.00 97.69 96 VAL A C 1
ATOM 756 O O . VAL A 1 96 ? 1.716 5.411 1.270 1.00 97.69 96 VAL A O 1
ATOM 759 N N . PRO A 1 97 ? 1.862 7.603 1.761 1.00 97.00 97 PRO A N 1
ATOM 760 C CA . PRO A 1 97 ? 3.195 7.759 1.171 1.00 97.00 97 PRO A CA 1
ATOM 761 C C . PRO A 1 97 ? 4.248 6.813 1.767 1.00 97.00 97 PRO A C 1
ATOM 763 O O . PRO A 1 97 ? 5.022 6.203 1.031 1.00 97.00 97 PRO A O 1
ATOM 766 N N . GLU A 1 98 ? 4.260 6.644 3.089 1.00 97.75 98 GLU A N 1
ATOM 767 C CA . GLU A 1 98 ? 5.211 5.780 3.788 1.00 97.75 98 GLU A CA 1
ATOM 768 C C . GLU A 1 98 ? 4.938 4.299 3.505 1.00 97.75 98 GLU A C 1
ATOM 770 O O . GLU A 1 98 ? 5.867 3.534 3.230 1.00 97.75 98 GLU A O 1
ATOM 775 N N . LEU A 1 99 ? 3.663 3.895 3.526 1.00 97.81 99 LEU A N 1
ATOM 776 C CA . LEU A 1 99 ? 3.271 2.526 3.191 1.00 97.81 99 LEU A CA 1
ATOM 777 C C . LEU A 1 99 ? 3.586 2.190 1.729 1.00 97.81 99 LEU A C 1
ATOM 779 O O . LEU A 1 99 ? 4.082 1.100 1.453 1.00 97.81 99 LEU A O 1
ATOM 783 N N . LEU A 1 100 ? 3.361 3.130 0.809 1.00 97.56 100 LEU A N 1
ATOM 784 C CA . LEU A 1 100 ? 3.738 3.011 -0.599 1.00 97.56 100 LEU A CA 1
ATOM 785 C C . LEU A 1 100 ? 5.239 2.805 -0.767 1.00 97.56 100 LEU A C 1
ATOM 787 O O . LEU A 1 100 ? 5.658 1.908 -1.494 1.00 97.56 100 LEU A O 1
ATOM 791 N N . ASP A 1 101 ? 6.057 3.612 -0.092 1.00 97.38 101 ASP A N 1
ATOM 792 C CA . ASP A 1 101 ? 7.511 3.488 -0.163 1.00 97.38 101 ASP A CA 1
ATOM 793 C C . ASP A 1 101 ? 7.984 2.132 0.387 1.00 97.38 101 ASP A C 1
ATOM 795 O O . ASP A 1 101 ? 8.884 1.507 -0.183 1.00 97.38 101 ASP A O 1
ATOM 799 N N . HIS A 1 102 ? 7.374 1.642 1.469 1.00 97.62 102 HIS A N 1
ATOM 800 C CA . HIS A 1 102 ? 7.652 0.315 2.020 1.00 97.62 102 HIS A CA 1
ATOM 801 C C . HIS A 1 102 ? 7.242 -0.809 1.062 1.00 97.62 102 HIS A C 1
ATOM 803 O O . HIS A 1 102 ? 8.052 -1.699 0.787 1.00 97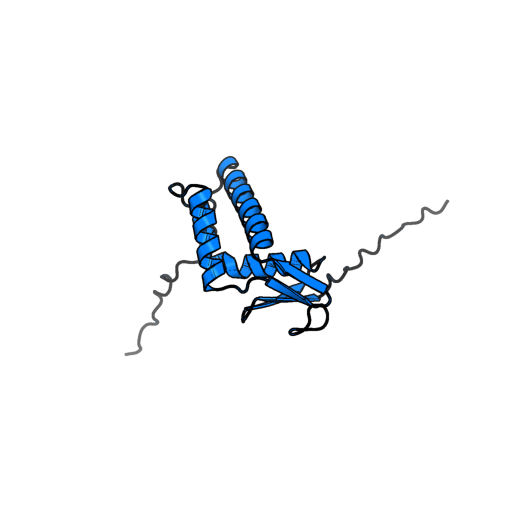.62 102 HIS A O 1
ATOM 809 N N . TRP A 1 103 ? 6.026 -0.748 0.518 1.00 97.69 103 TRP A N 1
ATOM 810 C CA . TRP A 1 103 ? 5.526 -1.719 -0.451 1.00 97.69 103 TRP A CA 1
ATOM 811 C C . TRP A 1 103 ? 6.396 -1.731 -1.712 1.00 97.69 103 TRP A C 1
ATOM 813 O O . TRP A 1 103 ? 6.846 -2.787 -2.155 1.00 97.69 103 TRP A O 1
ATOM 823 N N . HIS A 1 104 ? 6.756 -0.553 -2.228 1.00 97.69 104 HIS A N 1
ATOM 824 C CA . HIS A 1 104 ? 7.604 -0.427 -3.406 1.00 97.69 104 HIS A CA 1
ATOM 825 C C . HIS A 1 104 ? 8.988 -1.048 -3.189 1.00 97.69 104 HIS A C 1
ATOM 827 O O . HIS A 1 104 ? 9.468 -1.805 -4.036 1.00 97.69 104 HIS A O 1
ATOM 833 N N . ARG A 1 105 ? 9.620 -0.784 -2.037 1.00 97.06 105 ARG A N 1
ATOM 834 C CA . ARG A 1 105 ? 10.908 -1.398 -1.674 1.00 97.06 105 ARG A CA 1
ATOM 835 C C . ARG A 1 105 ? 10.807 -2.917 -1.577 1.00 97.06 105 ARG A C 1
ATOM 837 O O . ARG A 1 105 ? 11.709 -3.605 -2.057 1.00 97.06 105 ARG A O 1
ATOM 844 N N . LEU A 1 106 ? 9.731 -3.431 -0.977 1.00 96.44 106 LEU A N 1
ATOM 845 C CA . LEU A 1 106 ? 9.484 -4.867 -0.863 1.00 96.44 106 LEU A CA 1
ATOM 846 C C . LEU A 1 106 ? 9.366 -5.509 -2.248 1.00 96.44 106 LEU A C 1
ATOM 848 O O . LEU A 1 106 ? 10.097 -6.452 -2.548 1.00 96.44 106 LEU A O 1
ATOM 852 N N . MET A 1 107 ? 8.517 -4.965 -3.116 1.00 96.00 107 MET A N 1
ATOM 853 C CA . MET A 1 107 ? 8.290 -5.510 -4.454 1.00 96.00 107 MET A CA 1
ATOM 854 C C . MET A 1 107 ? 9.529 -5.403 -5.350 1.00 96.00 107 MET A C 1
ATOM 856 O O . MET A 1 107 ? 9.865 -6.359 -6.051 1.00 96.00 107 MET A O 1
ATOM 860 N N . SER A 1 108 ? 10.292 -4.309 -5.253 1.00 94.88 108 SER A N 1
ATOM 861 C CA . SER A 1 108 ? 11.596 -4.187 -5.918 1.00 94.88 108 SER A CA 1
ATOM 862 C C . SER A 1 108 ? 12.592 -5.248 -5.435 1.00 94.88 108 SER A C 1
ATOM 864 O O . SER A 1 108 ? 13.352 -5.789 -6.240 1.00 94.88 108 SER A O 1
ATOM 866 N N . ALA A 1 109 ? 12.608 -5.568 -4.137 1.00 94.75 109 ALA A N 1
ATOM 867 C CA . ALA A 1 109 ? 13.468 -6.618 -3.595 1.00 94.75 109 ALA A CA 1
ATOM 868 C C . ALA A 1 109 ? 13.028 -8.018 -4.051 1.00 94.75 109 ALA A C 1
ATOM 870 O O . ALA A 1 109 ? 13.878 -8.815 -4.450 1.00 94.75 109 ALA A O 1
ATOM 871 N N . VAL A 1 110 ? 11.721 -8.300 -4.059 1.00 93.81 110 VAL A N 1
ATOM 872 C CA . VAL A 1 110 ? 11.157 -9.571 -4.541 1.00 93.81 110 VAL A CA 1
ATOM 873 C C . VAL A 1 110 ? 11.461 -9.777 -6.026 1.00 93.81 110 VAL A C 1
ATOM 875 O O . VAL A 1 110 ? 11.995 -10.822 -6.391 1.00 93.81 110 VAL A O 1
ATOM 878 N N . SER A 1 111 ? 11.222 -8.769 -6.870 1.00 91.44 111 SER A N 1
ATOM 879 C CA . SER A 1 111 ? 11.529 -8.822 -8.309 1.00 91.44 111 SER A CA 1
ATOM 880 C C . SER A 1 111 ? 13.009 -9.129 -8.565 1.00 91.44 111 SER A C 1
ATOM 882 O O . SER A 1 111 ? 13.343 -10.025 -9.346 1.00 91.44 111 SER A O 1
ATOM 884 N N . LYS A 1 112 ? 13.919 -8.470 -7.833 1.00 91.19 112 LYS A N 1
ATOM 885 C CA . LYS A 1 112 ? 15.363 -8.750 -7.913 1.00 91.19 112 LYS A CA 1
ATOM 886 C C . LYS A 1 112 ? 15.706 -10.164 -7.447 1.00 91.19 112 LYS A C 1
ATOM 888 O O . LYS A 1 112 ? 16.515 -10.827 -8.093 1.00 91.19 112 LYS A O 1
ATOM 893 N N . ALA A 1 113 ? 15.102 -10.628 -6.354 1.00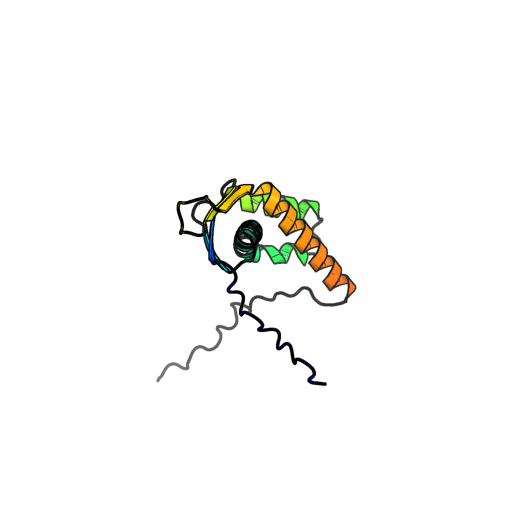 92.38 113 ALA A N 1
ATOM 894 C CA . ALA A 1 113 ? 15.339 -11.965 -5.821 1.00 92.38 113 ALA A CA 1
ATOM 895 C C . ALA A 1 113 ? 14.910 -13.050 -6.821 1.00 92.38 113 ALA A C 1
ATOM 897 O O . ALA A 1 113 ? 15.705 -13.936 -7.134 1.00 92.38 113 ALA A O 1
ATOM 898 N N . LEU A 1 114 ? 13.707 -12.937 -7.388 1.00 89.94 114 LEU A N 1
ATOM 899 C CA . LEU A 1 114 ? 13.189 -13.872 -8.391 1.00 89.94 114 LEU A CA 1
ATOM 900 C C . LEU A 1 114 ? 14.033 -13.861 -9.668 1.00 89.94 114 LEU A C 1
ATOM 902 O O . LEU A 1 114 ? 14.460 -14.921 -10.127 1.00 89.94 114 LEU A O 1
ATOM 906 N N . SER A 1 115 ? 14.384 -12.669 -10.159 1.00 87.44 115 SER A N 1
ATOM 907 C CA . SER A 1 115 ? 15.270 -12.513 -11.319 1.00 87.44 115 SER A CA 1
ATOM 908 C C . SER A 1 115 ? 16.630 -13.183 -11.090 1.00 87.44 115 SER A C 1
ATOM 910 O O . SER A 1 115 ? 17.133 -13.889 -11.960 1.00 87.44 115 SER A O 1
ATOM 912 N N . SER A 1 116 ? 17.217 -13.016 -9.898 1.00 89.19 116 SER A N 1
ATOM 913 C CA . SER A 1 116 ? 18.501 -13.639 -9.540 1.00 89.19 116 SER A CA 1
ATOM 914 C C . SER A 1 116 ? 18.430 -15.165 -9.429 1.00 89.19 116 SER A C 1
ATOM 916 O O . SER A 1 116 ? 19.426 -15.845 -9.663 1.00 89.19 116 SER A O 1
ATOM 918 N N . ALA A 1 117 ? 17.250 -15.702 -9.113 1.00 90.44 117 ALA A N 1
ATOM 919 C CA . ALA A 1 117 ? 16.983 -17.133 -9.053 1.00 90.44 117 ALA A CA 1
ATOM 920 C C . ALA A 1 117 ? 16.651 -17.740 -10.430 1.00 90.44 117 ALA A C 1
ATOM 922 O O . ALA A 1 117 ? 16.455 -18.950 -10.527 1.00 90.44 117 ALA A O 1
ATOM 923 N N . GLY A 1 118 ? 16.571 -16.921 -11.488 1.00 86.69 118 GLY A N 1
ATOM 924 C CA . GLY A 1 118 ? 16.148 -17.356 -12.820 1.00 86.69 118 GLY A CA 1
ATOM 925 C C . GLY A 1 118 ? 14.672 -17.759 -12.886 1.00 86.69 118 GLY A C 1
ATOM 926 O O . GLY A 1 118 ? 14.285 -18.492 -13.794 1.00 86.69 118 GLY A O 1
ATOM 927 N N . LEU A 1 119 ? 13.858 -17.319 -11.921 1.00 82.00 119 LEU A N 1
ATOM 928 C CA . LEU A 1 119 ? 12.426 -17.589 -11.894 1.00 82.00 119 LEU A CA 1
ATOM 929 C C . LEU A 1 119 ? 11.684 -16.492 -12.662 1.00 82.00 119 LEU A C 1
ATOM 931 O O . LEU A 1 119 ? 11.969 -15.310 -12.443 1.00 82.00 119 LEU A O 1
ATOM 935 N N . PRO A 1 120 ? 10.723 -16.851 -13.533 1.00 72.12 120 PRO A N 1
ATOM 936 C CA . PRO A 1 120 ? 9.830 -15.861 -14.103 1.00 72.12 120 PRO A CA 1
ATOM 937 C C . PRO A 1 120 ? 9.014 -15.249 -12.963 1.00 72.12 120 PRO A C 1
ATOM 939 O O . PRO A 1 120 ? 8.541 -15.952 -12.069 1.00 72.12 120 PRO A O 1
ATOM 942 N N . ASN A 1 121 ? 8.862 -13.931 -12.984 1.00 64.44 121 ASN A N 1
ATOM 943 C CA . ASN A 1 121 ? 8.099 -13.195 -11.980 1.00 64.44 121 ASN A CA 1
ATOM 944 C C . ASN A 1 121 ? 6.595 -13.204 -12.309 1.00 64.44 121 ASN A C 1
ATOM 946 O O . ASN A 1 121 ? 5.883 -12.285 -11.952 1.00 64.44 121 ASN A O 1
ATOM 950 N N . ASP A 1 122 ? 6.138 -14.242 -13.011 1.00 59.94 122 ASP A N 1
ATOM 951 C CA . ASP A 1 122 ? 4.826 -14.327 -13.639 1.00 59.94 122 ASP A CA 1
ATOM 952 C C . ASP A 1 122 ? 3.774 -14.638 -12.565 1.00 59.94 122 ASP A C 1
ATOM 954 O O . ASP A 1 122 ? 3.450 -15.796 -12.277 1.00 59.94 122 ASP A O 1
ATOM 958 N N . ARG A 1 123 ? 3.230 -13.602 -11.919 1.00 57.50 123 ARG A N 1
ATOM 959 C CA . ARG A 1 123 ? 1.908 -13.711 -11.285 1.00 57.50 123 ARG A CA 1
ATOM 960 C C . ARG A 1 123 ? 0.866 -13.559 -12.391 1.00 57.50 123 ARG A C 1
ATOM 962 O O . ARG A 1 123 ? 0.112 -12.593 -12.422 1.00 57.50 123 ARG A O 1
ATOM 969 N N . ALA A 1 124 ? 0.832 -14.528 -13.303 1.00 44.81 124 ALA A N 1
ATOM 970 C CA . ALA A 1 124 ? -0.165 -14.584 -14.355 1.00 44.81 124 ALA A CA 1
ATOM 971 C C . ALA A 1 124 ? -1.567 -14.614 -13.721 1.00 44.81 124 ALA A C 1
ATOM 973 O O . ALA A 1 124 ? -1.967 -15.598 -13.091 1.00 44.81 124 ALA A O 1
ATOM 974 N N . LEU A 1 125 ? -2.324 -13.527 -13.887 1.00 49.38 125 LEU A N 1
ATOM 975 C CA . LEU A 1 125 ? -3.780 -13.611 -13.893 1.00 49.38 125 LEU A CA 1
ATOM 976 C C . LEU A 1 125 ? -4.152 -14.630 -14.982 1.00 49.38 125 LEU A C 1
ATOM 978 O O . LEU A 1 125 ? -3.588 -14.549 -16.075 1.00 49.38 125 LEU A O 1
ATOM 982 N N . PRO A 1 126 ? -5.054 -15.595 -14.726 1.00 43.47 126 PRO A N 1
ATOM 983 C CA . PRO A 1 126 ? -5.549 -16.443 -15.799 1.00 43.47 126 PRO A CA 1
ATOM 984 C C . PRO A 1 126 ? -6.119 -15.539 -16.894 1.00 43.47 126 PRO A C 1
ATOM 986 O O . PRO A 1 126 ? -6.916 -14.643 -16.606 1.00 43.47 126 PRO A O 1
ATOM 989 N N . ASP A 1 127 ? -5.664 -15.753 -18.129 1.00 44.66 127 ASP A N 1
ATOM 990 C CA . ASP A 1 127 ? -6.113 -15.016 -19.304 1.00 44.66 127 ASP A CA 1
ATOM 991 C C . ASP A 1 127 ? -7.647 -14.963 -19.315 1.00 44.66 127 ASP A C 1
ATOM 993 O O . ASP A 1 127 ? -8.323 -15.989 -19.412 1.00 44.66 127 ASP A O 1
ATOM 997 N N . ALA A 1 128 ? -8.220 -13.758 -19.272 1.00 51.97 128 ALA A N 1
ATOM 998 C CA . ALA A 1 128 ? -9.666 -13.553 -19.394 1.00 51.97 128 ALA A CA 1
ATOM 999 C C . ALA A 1 128 ? -10.226 -14.006 -20.765 1.00 51.97 128 ALA A C 1
ATOM 1001 O O . ALA A 1 128 ? -11.430 -13.928 -21.004 1.00 51.97 128 ALA A O 1
ATOM 1002 N N . ASN A 1 129 ? -9.361 -14.488 -21.662 1.00 46.22 129 ASN A N 1
ATOM 1003 C CA . ASN A 1 129 ? -9.709 -15.047 -22.962 1.00 46.22 129 ASN A CA 1
ATOM 1004 C C . ASN A 1 129 ? -10.055 -16.546 -22.943 1.00 46.22 129 ASN A C 1
ATOM 1006 O O . ASN A 1 129 ? -10.493 -17.060 -23.974 1.00 46.22 129 ASN A O 1
ATOM 1010 N N . ASP A 1 130 ? -9.961 -17.245 -21.807 1.00 46.03 130 ASP A N 1
ATOM 1011 C CA . ASP A 1 130 ? -10.397 -18.650 -21.700 1.00 46.03 130 ASP A CA 1
ATOM 1012 C C . ASP A 1 130 ? -11.919 -18.789 -21.456 1.00 46.03 130 ASP A C 1
ATOM 1014 O O . ASP A 1 130 ? -12.391 -19.568 -20.631 1.00 46.03 130 ASP A O 1
ATOM 1018 N N . VAL A 1 131 ? -12.724 -17.994 -22.176 1.00 46.47 131 VAL A N 1
ATOM 1019 C CA . VAL A 1 131 ? -14.202 -18.099 -22.227 1.00 46.47 131 VAL A CA 1
ATOM 1020 C C . VAL A 1 131 ? -14.661 -18.715 -23.560 1.00 46.47 131 VAL A C 1
ATOM 1022 O O . VAL A 1 131 ? -15.828 -18.660 -23.939 1.00 46.47 131 VAL A O 1
ATOM 1025 N N . SER A 1 132 ? -13.761 -19.384 -24.285 1.00 48.06 132 SER A N 1
ATOM 1026 C CA . SER A 1 132 ? -14.110 -20.143 -25.49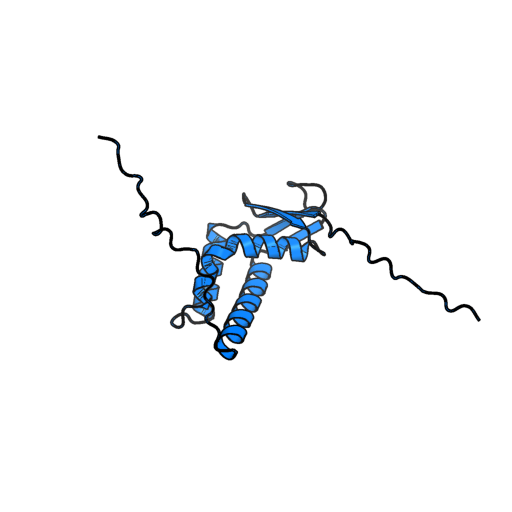4 1.00 48.06 132 SER A CA 1
ATOM 1027 C C . SER A 1 132 ? -14.577 -21.566 -25.163 1.00 48.06 132 SER A C 1
ATOM 1029 O O . SER A 1 132 ? -14.055 -22.545 -25.687 1.00 48.06 132 SER A O 1
ATOM 1031 N N . GLN A 1 133 ? -15.600 -21.691 -24.317 1.00 47.56 133 GLN A N 1
ATOM 1032 C CA . GLN A 1 133 ? -16.453 -22.883 -24.258 1.00 47.56 133 GLN A CA 1
ATOM 1033 C C . GLN A 1 133 ? -17.922 -22.456 -24.252 1.00 47.56 133 GLN A C 1
ATOM 1035 O O . GLN A 1 133 ? -18.640 -22.572 -23.263 1.00 47.56 133 GLN A O 1
ATOM 1040 N N . GLN A 1 134 ? -18.375 -21.935 -25.393 1.00 51.03 134 GLN A N 1
ATOM 1041 C CA . GLN A 1 134 ? -19.799 -21.786 -25.675 1.00 51.03 134 GLN A CA 1
ATOM 1042 C C . GLN A 1 134 ? -20.430 -23.194 -25.763 1.00 51.03 134 GLN A C 1
ATOM 1044 O O . GLN A 1 134 ? -19.936 -24.021 -26.536 1.00 51.03 134 GLN A O 1
ATOM 1049 N N . PRO A 1 135 ? -21.491 -23.513 -24.996 1.00 57.03 135 PRO A N 1
ATOM 1050 C CA . PRO A 1 135 ? -22.186 -24.793 -25.124 1.00 57.03 135 PRO A CA 1
ATOM 1051 C C . PRO A 1 135 ? -22.863 -24.881 -26.502 1.00 57.03 135 PRO A C 1
ATOM 1053 O O . PRO A 1 135 ? -23.332 -23.855 -27.002 1.00 57.03 135 PRO A O 1
ATOM 1056 N N . PRO A 1 136 ? -22.954 -26.067 -27.134 1.00 59.94 136 PRO A N 1
ATOM 1057 C CA . PRO A 1 136 ? -23.636 -26.190 -28.416 1.00 59.94 136 PRO A CA 1
ATOM 1058 C C . PRO A 1 136 ? -25.126 -25.865 -28.250 1.00 59.94 136 PRO A C 1
ATOM 1060 O O . PRO A 1 136 ? -25.810 -26.466 -27.421 1.00 59.94 136 PRO A O 1
ATOM 1063 N N . GLU A 1 137 ? -25.623 -24.911 -29.041 1.00 53.00 137 GLU A N 1
ATOM 1064 C CA . GLU A 1 137 ? -27.051 -24.598 -29.103 1.00 53.00 137 GLU A CA 1
ATOM 1065 C C . GLU A 1 137 ? -27.856 -25.829 -29.561 1.00 53.00 137 GLU A C 1
ATOM 1067 O O . GLU A 1 137 ? -27.453 -26.513 -30.511 1.00 53.00 137 GLU A O 1
ATOM 1072 N N . PRO A 1 138 ? -28.998 -26.126 -28.917 1.00 64.69 138 PRO A N 1
ATOM 1073 C CA . PRO A 1 138 ? -29.868 -27.214 -29.338 1.00 64.69 138 PRO A CA 1
ATOM 1074 C C . PRO A 1 138 ? -30.595 -26.845 -30.641 1.00 64.69 138 PRO A C 1
ATOM 1076 O O . PRO A 1 138 ? -31.203 -25.779 -30.740 1.00 64.69 138 PRO A O 1
ATOM 1079 N N . ARG A 1 139 ? -30.539 -27.746 -31.629 1.00 54.69 139 ARG A N 1
ATOM 1080 C CA . ARG A 1 139 ? -31.450 -27.763 -32.785 1.00 54.69 139 ARG A CA 1
ATOM 1081 C C . ARG A 1 139 ? -32.716 -28.539 -32.461 1.00 54.69 139 ARG A C 1
ATOM 1083 O O . ARG A 1 139 ? -32.592 -29.569 -31.760 1.00 54.69 139 ARG A O 1
#

Secondary structure (DSSP, 8-state):
----------------EEEEEETTEEEEEE-SSHHHHHHHHHHHHHGGGGGGGT-TTS-HHHHHHHHHHHHHHH--SEEEEESS-TT--TTEEEEHHHHHHHHHHHHHHHHHHHHHTT------PPPTT----PPPPP-

Radius of gyration: 21.1 Å; Cα contacts (8 Å, |Δi|>4): 154; chains: 1; bounding box: 50×50×71 Å